Protein AF-A0A2V7YXI2-F1 (afdb_monomer_lite)

Foldseek 3Di:
DDDDDDDDDDDDVPDPPDDDDDCVVVCVVPVDDDPADPVRVVVVVVQVVCVVVVNDPDDDPDPPPPPPDDD

Sequence (71 aa):
GRRPEVFYEDWRTGDQRYYVSDFSKFAAAVGWTPRVNVKQGVSNLYNWLLEFRGLAEGSLEAPVMVEAHAS

Secondary structure (DSSP, 8-state):
-PPPP----PPPTT--S------HHHHHHH-------HHHHHHHHHHHHHHHTT---S-------------

pLDDT: mean 85.4, std 19.35, range [35.69, 98.44]

Structure (mmCIF, N/CA/C/O backbone):
data_AF-A0A2V7YXI2-F1
#
_entry.id   AF-A0A2V7YXI2-F1
#
loop_
_atom_site.group_PDB
_atom_site.id
_atom_site.type_symbol
_atom_site.label_atom_id
_atom_site.label_alt_id
_atom_site.label_comp_id
_atom_site.label_asym_id
_atom_site.label_entity_id
_atom_site.label_seq_id
_atom_site.pdbx_PDB_ins_code
_atom_site.Cartn_x
_atom_site.Cartn_y
_atom_site.Cartn_z
_atom_site.occupancy
_atom_site.B_iso_or_equiv
_atom_site.auth_seq_id
_atom_site.auth_comp_id
_atom_site.auth_asym_id
_atom_site.auth_atom_id
_atom_site.pdbx_PDB_model_num
ATOM 1 N N . GLY A 1 1 ? -8.975 4.426 17.392 1.00 72.69 1 GLY A N 1
ATOM 2 C CA . GLY A 1 1 ? -9.364 3.064 16.960 1.00 72.69 1 GLY A CA 1
ATOM 3 C C . GLY A 1 1 ? -8.793 2.014 17.901 1.00 72.69 1 GLY A C 1
ATOM 4 O O . GLY A 1 1 ? -7.839 2.317 18.607 1.00 72.69 1 GLY A O 1
ATOM 5 N N . ARG A 1 2 ? -9.364 0.803 17.933 1.00 87.38 2 ARG A N 1
ATOM 6 C CA . ARG A 1 2 ? -8.818 -0.352 18.676 1.00 87.38 2 ARG A CA 1
ATOM 7 C C . ARG A 1 2 ? -8.106 -1.294 17.703 1.00 87.38 2 ARG A C 1
ATOM 9 O O . ARG A 1 2 ? -8.51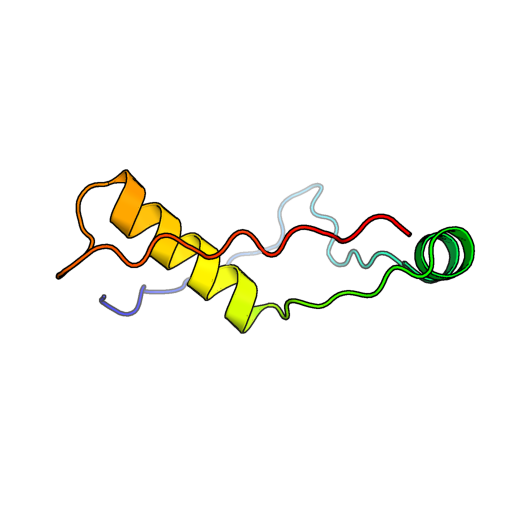8 -1.386 16.549 1.00 87.38 2 ARG A O 1
ATOM 16 N N . ARG A 1 3 ? -7.045 -1.973 18.149 1.00 90.69 3 ARG A N 1
ATOM 17 C CA . ARG A 1 3 ? -6.348 -2.974 17.328 1.00 90.69 3 ARG A CA 1
ATOM 18 C C . ARG A 1 3 ? -7.286 -4.171 17.103 1.00 90.69 3 ARG A C 1
ATOM 20 O O . ARG A 1 3 ? -7.774 -4.698 18.100 1.00 90.69 3 ARG A O 1
ATOM 27 N N . PRO A 1 4 ? -7.551 -4.585 15.853 1.00 92.38 4 PRO A N 1
ATOM 28 C CA . PRO A 1 4 ? -8.367 -5.764 15.600 1.00 92.38 4 PRO A CA 1
ATOM 29 C C . PRO A 1 4 ? -7.613 -7.033 16.007 1.00 92.38 4 PRO A C 1
ATOM 31 O O . PRO A 1 4 ? -6.387 -7.107 15.877 1.00 92.38 4 PRO A O 1
ATOM 34 N N . GLU A 1 5 ? -8.358 -8.028 16.477 1.00 96.75 5 GLU A N 1
ATOM 35 C CA . GLU A 1 5 ? -7.860 -9.399 16.571 1.00 96.75 5 GLU A CA 1
ATOM 36 C C . GLU A 1 5 ? -7.714 -9.977 15.159 1.00 96.75 5 GLU A C 1
ATOM 38 O O . GLU A 1 5 ? -8.533 -9.704 14.279 1.00 96.75 5 GLU A O 1
ATOM 43 N N . VAL A 1 6 ? -6.640 -10.731 14.926 1.00 95.88 6 VAL A N 1
ATOM 44 C CA . VAL A 1 6 ? -6.306 -11.296 13.613 1.00 95.88 6 VAL A CA 1
ATOM 45 C C . VAL A 1 6 ? -6.159 -12.803 13.760 1.00 95.88 6 VAL A C 1
ATOM 47 O O . VAL A 1 6 ? -5.381 -13.266 14.593 1.00 95.88 6 VAL A O 1
ATOM 50 N N . PHE A 1 7 ? -6.879 -13.545 12.922 1.00 96.19 7 PHE A N 1
ATOM 51 C CA . PHE A 1 7 ? -6.836 -15.002 12.840 1.00 96.19 7 PHE A CA 1
ATOM 52 C C . PHE A 1 7 ? -6.398 -15.415 11.434 1.00 96.19 7 PHE A C 1
ATOM 54 O O . PHE A 1 7 ? -6.698 -14.721 10.461 1.00 96.19 7 PHE A O 1
ATOM 61 N N . TYR A 1 8 ? -5.672 -16.527 11.338 1.00 94.31 8 TYR A N 1
ATOM 62 C CA . TYR A 1 8 ? -5.154 -17.060 10.080 1.00 94.31 8 TYR A CA 1
ATOM 63 C C . TYR A 1 8 ? -5.793 -18.417 9.796 1.00 94.31 8 TYR A C 1
ATOM 65 O O . TYR A 1 8 ? -5.949 -19.228 10.706 1.00 94.31 8 TYR A O 1
ATOM 73 N N . GLU A 1 9 ? -6.124 -18.655 8.533 1.00 94.62 9 GLU A N 1
ATOM 74 C CA . GLU A 1 9 ? -6.684 -19.907 8.023 1.00 94.62 9 GLU A CA 1
ATOM 75 C C . GLU A 1 9 ? -5.951 -20.307 6.736 1.00 94.62 9 GLU A C 1
ATOM 77 O O . GLU A 1 9 ? -5.164 -19.528 6.185 1.00 94.62 9 GLU A O 1
ATOM 82 N N . ASP A 1 10 ? -6.204 -21.526 6.260 1.00 95.25 10 ASP A N 1
ATOM 83 C CA . ASP A 1 10 ? -5.644 -22.017 5.004 1.00 95.25 10 ASP A CA 1
ATOM 84 C C . ASP A 1 10 ? -6.174 -21.241 3.785 1.00 95.25 10 ASP A C 1
ATOM 86 O O . ASP A 1 10 ? -7.250 -20.639 3.798 1.00 95.25 10 ASP A O 1
ATOM 90 N N . TRP A 1 11 ? -5.407 -21.281 2.693 1.00 94.00 11 TRP A N 1
ATOM 91 C CA . TRP A 1 11 ? -5.786 -20.678 1.414 1.00 94.00 11 TRP A CA 1
ATOM 92 C C . TRP A 1 11 ? -7.104 -21.247 0.888 1.00 94.00 11 TRP A C 1
ATOM 94 O O . TRP A 1 11 ? -7.330 -22.461 0.925 1.00 94.00 11 TRP A O 1
ATOM 104 N N . ARG A 1 12 ? -7.944 -20.390 0.304 1.00 95.25 12 ARG A N 1
ATOM 105 C CA . ARG A 1 12 ? -9.177 -20.843 -0.340 1.00 95.25 12 ARG A CA 1
ATOM 106 C C . ARG A 1 12 ? -8.863 -21.480 -1.687 1.00 95.25 12 ARG A C 1
ATOM 108 O O . ARG A 1 12 ? -7.892 -21.142 -2.368 1.00 95.25 12 ARG A O 1
ATOM 115 N N . THR A 1 13 ? -9.727 -22.403 -2.104 1.00 96.25 13 THR A N 1
ATOM 116 C CA . THR A 1 13 ? -9.660 -22.946 -3.465 1.00 96.25 13 THR A CA 1
ATOM 117 C C . THR A 1 13 ? -9.882 -21.806 -4.458 1.00 96.25 13 THR A C 1
ATOM 119 O O . THR A 1 13 ? -10.920 -21.152 -4.418 1.00 96.25 13 THR A O 1
ATOM 122 N N . GLY A 1 14 ? -8.908 -21.575 -5.339 1.00 93.19 14 GLY A N 1
ATOM 123 C CA . GLY A 1 14 ? -8.950 -20.503 -6.337 1.00 93.19 14 GLY A CA 1
ATOM 124 C C . GLY A 1 14 ? -8.171 -19.239 -5.965 1.00 93.19 14 GLY A C 1
ATOM 125 O O . GLY A 1 14 ? -8.032 -18.367 -6.821 1.00 93.19 14 GLY A O 1
ATOM 126 N N . ASP A 1 15 ? -7.611 -19.141 -4.754 1.00 94.94 15 ASP A N 1
ATOM 127 C CA . ASP A 1 15 ? -6.762 -18.003 -4.400 1.00 94.94 15 ASP A CA 1
ATOM 128 C C . ASP A 1 15 ? -5.470 -18.005 -5.227 1.00 94.94 15 ASP A C 1
ATOM 130 O O . ASP A 1 15 ? -4.671 -18.949 -5.206 1.00 94.94 15 ASP A O 1
ATOM 134 N N . GLN A 1 16 ? -5.214 -16.893 -5.915 1.00 94.94 16 GLN A N 1
ATOM 135 C CA . GLN A 1 16 ? -3.897 -16.622 -6.468 1.00 94.94 16 GLN A CA 1
ATOM 136 C C . GLN A 1 16 ? -2.969 -16.168 -5.333 1.00 94.94 16 GLN A C 1
ATOM 138 O O . GLN A 1 16 ? -3.071 -15.043 -4.851 1.00 94.94 16 GLN A O 1
ATOM 143 N N . ARG A 1 17 ? -2.033 -17.036 -4.922 1.00 92.62 17 ARG A N 1
ATOM 144 C CA . ARG A 1 17 ? -1.127 -16.783 -3.779 1.00 92.62 17 ARG A CA 1
ATOM 145 C C . ARG A 1 17 ? -0.302 -15.504 -3.908 1.00 92.62 17 ARG A C 1
ATOM 147 O O . ARG A 1 17 ? -0.025 -14.850 -2.909 1.00 92.62 17 ARG A O 1
ATOM 154 N N . TYR A 1 18 ? 0.099 -15.166 -5.132 1.00 94.19 18 TYR A N 1
ATOM 155 C CA . TYR A 1 18 ? 0.874 -13.968 -5.425 1.00 94.19 18 TYR A CA 1
ATOM 156 C C . TYR A 1 18 ? 0.446 -13.365 -6.756 1.00 94.19 18 TYR A C 1
ATOM 158 O O . TYR A 1 18 ? 0.358 -14.060 -7.772 1.00 94.19 18 TYR A O 1
ATOM 166 N N . TYR A 1 19 ? 0.244 -12.054 -6.742 1.00 95.00 19 TYR A N 1
ATOM 167 C CA . TYR A 1 19 ? 0.021 -11.238 -7.922 1.00 95.00 19 TYR A CA 1
ATOM 168 C C . TYR A 1 19 ? 0.785 -9.925 -7.763 1.00 95.00 19 TYR A C 1
ATOM 170 O O . TYR A 1 19 ? 0.659 -9.247 -6.743 1.00 95.00 19 TYR A O 1
ATOM 178 N N . VAL A 1 20 ? 1.575 -9.572 -8.774 1.00 96.56 20 VAL A N 1
ATOM 179 C CA . VAL A 1 20 ? 2.283 -8.293 -8.856 1.00 96.56 20 VAL A CA 1
ATOM 180 C C . VAL A 1 20 ? 2.211 -7.821 -10.302 1.00 96.56 20 VAL A C 1
ATOM 182 O O . VAL A 1 20 ? 2.564 -8.565 -11.216 1.00 96.56 20 VAL A O 1
ATOM 185 N N . SER A 1 21 ? 1.754 -6.590 -10.518 1.00 95.25 21 SER A N 1
ATOM 186 C CA . SER A 1 21 ? 1.768 -5.969 -11.843 1.00 95.25 21 SER A CA 1
ATOM 187 C C . SER A 1 21 ? 3.131 -5.332 -12.106 1.00 95.25 21 SER A C 1
ATOM 189 O O . SER A 1 21 ? 3.546 -4.436 -11.370 1.00 95.25 21 SER A O 1
ATOM 191 N N . ASP A 1 22 ? 3.797 -5.735 -13.186 1.00 97.00 22 ASP A N 1
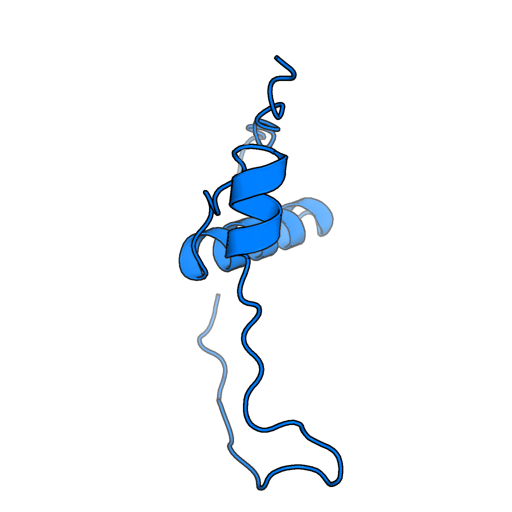ATOM 192 C CA . ASP A 1 22 ? 4.885 -4.942 -13.759 1.00 97.00 22 ASP A CA 1
ATOM 193 C C . ASP A 1 22 ? 4.291 -3.733 -14.497 1.00 97.00 22 ASP A C 1
ATOM 195 O O . ASP A 1 22 ? 3.678 -3.862 -15.560 1.00 97.00 22 ASP A O 1
ATOM 199 N N . PHE A 1 23 ? 4.456 -2.545 -13.916 1.00 96.88 23 PHE A N 1
ATOM 200 C CA . PHE A 1 23 ? 3.943 -1.294 -14.473 1.00 96.88 23 PHE A CA 1
ATOM 201 C C . PHE A 1 23 ? 4.917 -0.615 -15.449 1.00 96.88 23 PHE A C 1
ATOM 203 O O . PHE A 1 23 ? 4.605 0.469 -15.944 1.00 96.88 23 PHE A O 1
ATOM 210 N N . SER A 1 24 ? 6.063 -1.228 -15.775 1.00 98.06 24 SER A N 1
ATOM 211 C CA . SER A 1 24 ? 7.111 -0.606 -16.602 1.00 98.06 24 SER A CA 1
ATOM 212 C C . SER A 1 24 ? 6.608 -0.186 -17.984 1.00 98.06 24 SER A C 1
ATOM 214 O O . SER A 1 24 ? 6.951 0.890 -18.465 1.00 98.06 24 SER A O 1
ATOM 216 N N . LYS A 1 25 ? 5.736 -0.989 -18.613 1.00 98.00 25 LYS A N 1
ATOM 217 C CA . LYS A 1 25 ? 5.135 -0.646 -19.917 1.00 98.00 25 LYS A CA 1
ATOM 218 C C . LYS A 1 25 ? 4.260 0.603 -19.843 1.00 98.00 25 LYS A C 1
ATOM 220 O O . LYS A 1 25 ? 4.322 1.447 -20.728 1.00 98.00 25 LYS A O 1
ATOM 225 N N . PHE A 1 26 ? 3.453 0.716 -18.790 1.00 97.94 26 PHE A N 1
ATOM 226 C CA . PHE A 1 26 ? 2.592 1.876 -18.586 1.00 97.94 26 PHE A CA 1
ATOM 227 C C . PHE A 1 26 ? 3.424 3.115 -18.242 1.00 97.94 26 PHE A C 1
ATOM 229 O O . PHE A 1 26 ? 3.237 4.166 -18.846 1.00 97.94 26 PHE A O 1
ATOM 236 N N . ALA A 1 27 ? 4.416 2.966 -17.361 1.00 98.12 27 ALA A N 1
ATOM 237 C CA . ALA A 1 27 ? 5.361 4.028 -17.034 1.00 98.12 27 ALA A CA 1
ATOM 238 C C . ALA A 1 27 ? 6.101 4.551 -18.275 1.00 98.12 27 ALA A C 1
ATOM 240 O O . ALA A 1 27 ? 6.195 5.758 -18.461 1.00 98.12 27 ALA A O 1
ATOM 241 N N . ALA A 1 28 ? 6.570 3.666 -19.159 1.00 98.38 28 ALA A N 1
ATOM 242 C CA . ALA A 1 28 ? 7.231 4.063 -20.401 1.00 98.38 28 ALA A CA 1
ATOM 243 C C . ALA A 1 28 ? 6.288 4.789 -21.375 1.00 98.38 28 ALA A C 1
ATOM 245 O O . ALA A 1 28 ? 6.721 5.693 -22.082 1.00 98.38 28 ALA A O 1
ATOM 246 N N . ALA A 1 29 ? 5.009 4.402 -21.415 1.00 98.44 29 ALA A N 1
ATOM 247 C CA . ALA A 1 29 ? 4.033 4.978 -22.334 1.00 98.44 29 ALA A CA 1
ATOM 248 C C . ALA A 1 29 ? 3.573 6.387 -21.929 1.00 98.44 29 ALA A C 1
ATOM 250 O O . ALA A 1 29 ? 3.315 7.206 -22.807 1.00 98.44 29 ALA A O 1
ATOM 251 N N . VAL A 1 30 ? 3.434 6.662 -20.626 1.00 98.06 30 VAL A N 1
ATOM 252 C CA . VAL A 1 30 ? 2.810 7.911 -20.141 1.00 98.06 30 VAL A CA 1
ATOM 253 C C . VAL A 1 30 ? 3.619 8.653 -19.071 1.00 98.06 30 VAL A C 1
ATOM 255 O O . VAL A 1 30 ? 3.129 9.609 -18.481 1.00 98.06 30 VAL A O 1
ATOM 258 N N . GLY A 1 31 ? 4.832 8.198 -18.752 1.00 97.69 31 GLY A N 1
ATOM 259 C CA . GLY A 1 31 ? 5.670 8.788 -17.698 1.00 97.69 31 GLY A CA 1
ATOM 260 C C . GLY A 1 31 ? 5.141 8.578 -16.273 1.00 97.69 31 GLY A C 1
ATOM 261 O O . GLY A 1 31 ? 5.657 9.165 -15.321 1.00 97.69 31 GLY A O 1
ATOM 262 N N . TRP A 1 32 ? 4.107 7.752 -16.096 1.00 97.75 32 TRP A N 1
ATOM 263 C CA . TRP A 1 32 ? 3.472 7.548 -14.798 1.00 97.75 32 TRP A CA 1
ATOM 264 C C . TRP A 1 32 ? 4.353 6.729 -13.850 1.00 97.75 32 TRP A C 1
ATOM 266 O O . TRP A 1 32 ? 4.975 5.741 -14.236 1.00 97.75 32 TRP A O 1
ATOM 276 N N . THR A 1 33 ? 4.345 7.105 -12.570 1.00 97.12 33 THR A N 1
ATOM 277 C CA . THR A 1 33 ? 4.991 6.360 -11.481 1.00 97.12 33 THR A CA 1
ATOM 278 C C . THR A 1 33 ? 4.097 6.364 -10.239 1.00 97.12 33 THR A C 1
ATOM 280 O O . THR A 1 33 ? 3.381 7.345 -10.011 1.00 97.12 33 THR A O 1
ATOM 283 N N . PRO A 1 34 ? 4.114 5.307 -9.404 1.00 95.50 34 PRO A N 1
ATOM 284 C CA . PRO A 1 34 ? 3.329 5.291 -8.176 1.00 95.50 34 PRO A CA 1
ATOM 285 C C . PRO A 1 34 ? 3.830 6.375 -7.214 1.00 95.50 34 PRO A C 1
ATOM 287 O O . PRO A 1 34 ? 5.010 6.433 -6.874 1.00 95.50 34 PRO A O 1
ATOM 290 N N . ARG A 1 35 ? 2.918 7.237 -6.756 1.00 97.38 35 ARG A N 1
ATOM 291 C CA . ARG A 1 35 ? 3.226 8.342 -5.825 1.00 97.38 35 ARG A CA 1
ATOM 292 C C . ARG A 1 35 ? 2.773 8.070 -4.392 1.00 97.38 35 ARG A C 1
ATOM 294 O O . ARG A 1 35 ? 3.208 8.748 -3.469 1.00 97.38 35 ARG A O 1
ATOM 301 N N . VAL A 1 36 ? 1.906 7.078 -4.208 1.00 96.88 36 VAL A N 1
ATOM 302 C CA . VAL A 1 36 ? 1.283 6.733 -2.928 1.00 96.88 36 VAL A CA 1
ATOM 303 C C . VAL A 1 36 ? 1.712 5.321 -2.546 1.00 96.88 36 VAL A C 1
ATOM 305 O O . VAL A 1 36 ? 1.457 4.370 -3.279 1.00 96.88 36 VAL A O 1
ATOM 308 N N . ASN A 1 37 ? 2.379 5.181 -1.400 1.00 97.06 37 ASN A N 1
ATOM 309 C CA . ASN A 1 37 ? 2.729 3.871 -0.849 1.00 97.06 37 ASN A CA 1
ATOM 310 C C . ASN A 1 37 ? 1.546 3.251 -0.081 1.00 97.06 37 ASN A C 1
ATOM 312 O O . ASN A 1 37 ? 0.567 3.929 0.228 1.00 97.06 37 ASN A O 1
ATOM 316 N N . VAL A 1 38 ? 1.665 1.969 0.283 1.00 96.62 38 VAL A N 1
ATOM 317 C CA . VAL A 1 38 ? 0.596 1.210 0.960 1.00 96.62 38 VAL A CA 1
ATOM 318 C C . VAL A 1 38 ? 0.122 1.890 2.244 1.00 96.62 38 VAL A C 1
ATOM 320 O O . VAL A 1 38 ? -1.079 2.059 2.438 1.00 96.62 38 VAL A O 1
ATOM 323 N N . LYS A 1 39 ? 1.047 2.323 3.111 1.00 96.94 39 LYS A N 1
ATOM 324 C CA . LYS A 1 39 ? 0.695 2.960 4.387 1.00 96.94 39 LYS A CA 1
ATOM 325 C C . LYS A 1 39 ? -0.096 4.248 4.158 1.00 96.94 39 LYS A C 1
ATOM 327 O O . LYS A 1 39 ? -1.121 4.445 4.798 1.00 96.94 39 LYS A O 1
ATOM 332 N N . GLN A 1 40 ? 0.353 5.091 3.228 1.00 97.94 40 GLN A N 1
ATOM 333 C CA . GLN A 1 40 ? -0.346 6.327 2.887 1.00 97.94 40 GLN A CA 1
ATOM 334 C C . GLN A 1 40 ? -1.726 6.046 2.282 1.00 97.94 40 GLN A C 1
ATOM 336 O O . GLN A 1 40 ? -2.701 6.676 2.679 1.00 97.94 40 GLN A O 1
ATOM 341 N N . GLY A 1 41 ? -1.825 5.084 1.361 1.00 97.69 41 GLY A N 1
ATOM 342 C CA . GLY A 1 41 ? -3.090 4.720 0.721 1.00 97.69 41 GLY A CA 1
ATOM 343 C C . GLY A 1 41 ? -4.133 4.217 1.721 1.00 97.69 41 GLY A C 1
ATOM 344 O O . GLY A 1 41 ? -5.273 4.676 1.698 1.00 97.69 41 GLY A O 1
ATOM 345 N N . VAL A 1 42 ? -3.733 3.338 2.647 1.00 96.81 42 VAL A N 1
ATOM 346 C CA . VAL A 1 42 ? -4.616 2.839 3.715 1.00 96.81 42 VAL A CA 1
ATOM 347 C C . VAL A 1 42 ? -5.058 3.973 4.646 1.00 96.81 42 VAL A C 1
ATOM 349 O O . VAL A 1 42 ? -6.239 4.050 4.980 1.00 96.81 42 VAL A O 1
ATOM 352 N N . SER A 1 43 ? -4.155 4.885 5.023 1.00 95.94 43 SER A N 1
ATOM 353 C CA . SER A 1 43 ? -4.508 6.060 5.834 1.00 95.94 43 SER A CA 1
ATOM 354 C C . SER A 1 43 ? -5.494 6.990 5.121 1.00 95.94 43 SER A C 1
ATOM 356 O O . SER A 1 43 ? -6.463 7.430 5.735 1.00 95.94 43 SER A O 1
ATOM 358 N N . ASN A 1 44 ? -5.290 7.256 3.827 1.00 97.00 44 ASN A N 1
ATOM 359 C CA . ASN A 1 44 ? -6.200 8.081 3.028 1.00 97.00 44 ASN A CA 1
ATOM 360 C C . ASN A 1 44 ? -7.603 7.465 2.981 1.00 97.00 44 ASN A C 1
ATOM 362 O O . ASN A 1 44 ? -8.587 8.163 3.214 1.00 97.00 44 ASN A O 1
ATOM 366 N N . LEU A 1 45 ? -7.690 6.152 2.735 1.00 96.62 45 LEU A N 1
ATOM 367 C CA . LEU A 1 45 ? -8.962 5.430 2.723 1.00 96.62 45 LEU A CA 1
ATOM 368 C C . LEU A 1 45 ? -9.661 5.487 4.087 1.00 96.62 45 LEU A C 1
ATOM 370 O O . LEU A 1 45 ? -10.868 5.711 4.151 1.00 96.62 45 LEU A O 1
ATOM 374 N N . TYR A 1 46 ? -8.915 5.297 5.176 1.00 93.88 46 TYR A N 1
ATOM 375 C CA . TYR A 1 46 ? -9.460 5.372 6.530 1.00 93.88 46 TYR A CA 1
ATOM 376 C C . TYR A 1 46 ? -10.036 6.759 6.839 1.00 93.88 46 TYR A C 1
ATOM 378 O O . TYR A 1 46 ? -11.165 6.858 7.315 1.00 93.88 46 TYR A O 1
ATOM 386 N N . ASN A 1 47 ? -9.297 7.823 6.519 1.00 94.50 47 ASN A N 1
ATOM 387 C CA . ASN A 1 47 ? -9.755 9.193 6.744 1.00 94.50 47 ASN A CA 1
ATOM 388 C C . ASN A 1 47 ? -11.001 9.515 5.911 1.00 94.50 47 ASN A C 1
ATOM 390 O O . ASN A 1 47 ? -11.967 10.049 6.451 1.00 94.50 47 ASN A O 1
ATOM 394 N N . TRP A 1 48 ? -11.021 9.106 4.637 1.00 96.19 48 TRP A N 1
A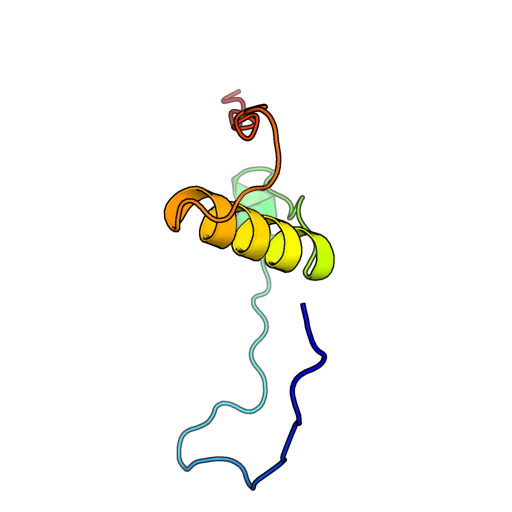TOM 395 C CA . TRP A 1 48 ? -12.202 9.248 3.785 1.00 96.19 48 TRP A CA 1
ATOM 396 C C . TRP A 1 48 ? -13.422 8.517 4.367 1.00 96.19 48 TRP A C 1
ATOM 398 O O . TRP A 1 48 ? -14.522 9.064 4.376 1.00 96.19 48 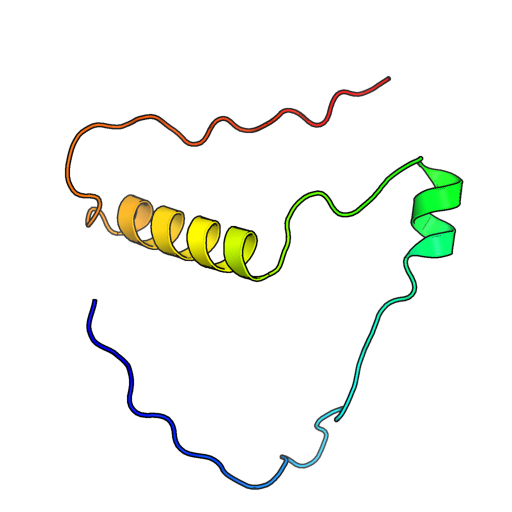TRP A O 1
ATOM 408 N N . LEU A 1 49 ? -13.246 7.308 4.915 1.00 95.75 49 LEU A N 1
ATOM 409 C CA . LEU A 1 49 ? -14.334 6.578 5.573 1.00 95.75 49 LEU A CA 1
ATOM 410 C C . LEU A 1 49 ? -14.847 7.295 6.827 1.00 95.75 49 LEU A C 1
ATOM 412 O O . LEU A 1 49 ? -16.052 7.284 7.066 1.00 95.75 49 LEU A O 1
ATOM 416 N N . LEU A 1 50 ? -13.970 7.904 7.629 1.00 93.75 50 LEU A N 1
ATOM 417 C CA . LEU A 1 50 ? -14.397 8.686 8.791 1.00 93.75 50 LEU A CA 1
ATOM 418 C C . LEU A 1 50 ? -15.222 9.899 8.365 1.00 93.75 50 LEU A C 1
ATOM 420 O O . LEU A 1 50 ? -16.310 10.105 8.899 1.00 93.75 50 LEU A O 1
ATOM 424 N N . GLU A 1 51 ? -14.741 10.656 7.383 1.00 94.88 51 GLU A N 1
ATOM 425 C CA . GLU A 1 51 ? -15.445 11.818 6.839 1.00 94.88 51 GLU A CA 1
ATOM 426 C C . GLU A 1 51 ? -16.810 11.419 6.266 1.00 94.88 51 GLU A C 1
ATOM 428 O O . GLU A 1 51 ? -17.840 11.951 6.679 1.00 94.88 51 GLU A O 1
ATOM 433 N N . PHE A 1 52 ? -16.839 10.401 5.402 1.00 95.31 52 PHE A N 1
ATOM 434 C CA . PHE A 1 52 ? -18.062 9.904 4.771 1.00 95.31 52 PHE A CA 1
ATOM 435 C C . PHE A 1 52 ? -19.102 9.397 5.783 1.00 95.31 52 PHE A C 1
ATOM 437 O O . PHE A 1 52 ? -20.305 9.433 5.526 1.00 95.31 52 PHE A O 1
ATOM 444 N N . ARG A 1 53 ? -18.657 8.913 6.948 1.00 94.12 53 ARG A N 1
ATOM 445 C CA . ARG A 1 53 ? -19.531 8.444 8.035 1.00 94.12 53 ARG A CA 1
ATOM 446 C C . ARG A 1 53 ? -19.888 9.537 9.047 1.00 94.12 53 ARG A C 1
ATOM 448 O O . ARG A 1 53 ? -20.606 9.232 9.996 1.00 94.12 53 ARG A O 1
ATOM 455 N N . GLY A 1 54 ? -19.407 10.770 8.875 1.00 93.25 54 GLY A N 1
ATOM 456 C CA . GLY A 1 54 ? -19.608 11.857 9.840 1.00 93.25 54 GLY A CA 1
ATOM 457 C C . GLY A 1 54 ? -18.876 11.634 11.169 1.00 93.25 54 GLY A C 1
ATOM 458 O O . GLY A 1 54 ? -19.306 12.131 12.204 1.00 93.25 54 GLY A O 1
ATOM 459 N N . LEU A 1 55 ? -17.796 10.851 11.148 1.00 89.81 55 LEU A N 1
ATOM 460 C CA . LEU A 1 55 ? -16.968 10.484 12.302 1.00 89.81 55 LEU A CA 1
ATOM 461 C C . LEU A 1 55 ? -15.619 11.220 12.316 1.00 89.81 55 LEU A C 1
ATOM 463 O O . LEU A 1 55 ? -14.743 10.880 13.108 1.00 89.81 55 LEU A O 1
ATOM 467 N N . ALA A 1 56 ? -15.418 12.188 11.418 1.00 84.69 56 ALA A N 1
ATOM 468 C CA . ALA A 1 56 ? -14.233 13.033 11.431 1.00 84.69 56 ALA A CA 1
ATOM 469 C C . ALA A 1 56 ? -14.280 13.979 12.645 1.00 84.69 56 ALA A C 1
ATOM 471 O O . ALA A 1 56 ? -15.235 14.735 12.819 1.00 84.69 56 ALA A O 1
ATOM 472 N N . GLU A 1 57 ? -13.252 13.944 13.494 1.00 74.25 57 GLU A N 1
ATOM 473 C CA . GLU A 1 57 ? -13.110 14.890 14.603 1.00 74.25 57 GLU A CA 1
ATOM 474 C C . GLU A 1 57 ? -12.508 16.209 14.084 1.00 74.25 57 GLU A C 1
ATOM 476 O O . GLU A 1 57 ? -11.346 16.229 13.700 1.00 74.25 57 GLU A O 1
ATOM 481 N N . GLY A 1 58 ? -13.281 17.306 14.095 1.00 61.38 58 GLY A N 1
ATOM 482 C CA . GLY A 1 58 ? -12.777 18.691 14.024 1.00 61.38 58 GLY A CA 1
ATOM 483 C C . GLY A 1 58 ? -12.245 19.206 12.669 1.00 61.38 58 GLY A C 1
ATOM 484 O O . GLY A 1 58 ? -11.208 18.776 12.193 1.00 61.38 58 GLY A O 1
ATOM 485 N N . SER A 1 59 ? -12.961 20.205 12.129 1.00 46.38 59 SER A N 1
ATOM 486 C CA . SER A 1 59 ? -12.708 21.099 10.972 1.00 46.38 59 SER A CA 1
ATOM 487 C C . SER A 1 59 ? -12.066 20.528 9.697 1.00 46.38 59 SER A C 1
ATOM 489 O O . SER A 1 59 ? -10.869 20.276 9.617 1.00 46.38 59 SER A O 1
ATOM 4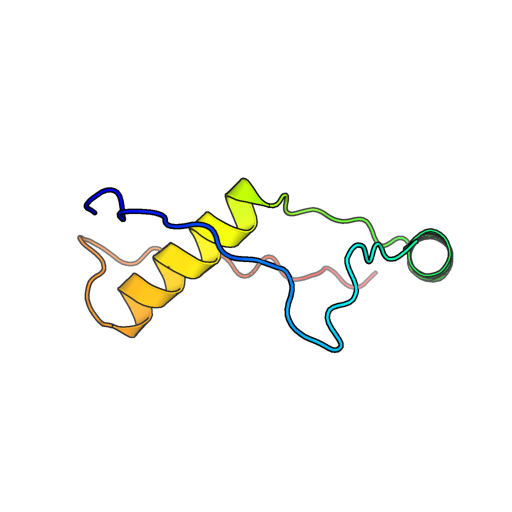91 N N . LEU A 1 60 ? -12.917 20.493 8.670 1.00 54.78 60 LEU A N 1
ATOM 492 C CA . LEU A 1 60 ? -12.672 20.310 7.243 1.00 54.78 60 LEU A CA 1
ATOM 493 C C . LEU A 1 60 ? -11.444 21.087 6.730 1.00 54.78 60 LEU A C 1
ATOM 495 O O . LEU A 1 60 ? -11.536 22.275 6.439 1.00 54.78 60 LEU A O 1
ATOM 499 N N . GLU A 1 61 ? -10.337 20.394 6.510 1.00 50.53 61 GLU A N 1
ATOM 500 C CA . GLU A 1 61 ? -9.502 20.666 5.341 1.00 50.53 61 GLU A CA 1
ATOM 501 C C . GLU A 1 61 ? -9.825 19.533 4.371 1.00 50.53 61 GLU A C 1
ATOM 503 O O . GLU A 1 61 ? -9.470 18.375 4.609 1.00 50.53 61 GLU A O 1
ATOM 508 N N . ALA A 1 62 ? -10.608 19.851 3.338 1.00 53.91 62 ALA A N 1
ATOM 509 C CA . ALA A 1 62 ? -10.944 18.904 2.285 1.00 53.91 62 ALA A CA 1
ATOM 510 C C . ALA A 1 62 ? -9.650 18.264 1.755 1.00 53.91 62 ALA A C 1
ATOM 512 O O . ALA A 1 62 ? -8.631 18.958 1.650 1.00 53.91 62 ALA A O 1
ATOM 513 N N . PRO A 1 63 ? -9.649 16.968 1.399 1.00 48.94 63 PRO A N 1
ATOM 514 C CA . PRO A 1 63 ? -8.488 16.381 0.759 1.00 48.94 63 PRO A CA 1
ATOM 515 C C . PRO A 1 63 ? -8.177 17.214 -0.483 1.00 48.94 63 PRO A C 1
ATOM 517 O O . PRO A 1 63 ? -9.004 17.321 -1.389 1.00 48.94 63 PRO A O 1
ATOM 520 N N . VAL A 1 64 ? -6.992 17.831 -0.506 1.00 51.91 64 VAL A N 1
ATOM 521 C CA . VAL A 1 64 ? -6.459 18.451 -1.715 1.00 51.91 64 VAL A CA 1
ATOM 522 C C . VAL A 1 64 ? -6.379 17.328 -2.737 1.00 51.91 64 VAL A C 1
ATOM 524 O O . VAL A 1 64 ? -5.491 16.474 -2.688 1.00 51.91 64 VAL A O 1
ATOM 527 N N . MET A 1 65 ? -7.366 17.300 -3.628 1.00 44.09 65 MET A N 1
ATOM 528 C CA . MET A 1 65 ? -7.312 16.549 -4.863 1.00 44.09 65 MET A CA 1
ATOM 529 C C . MET A 1 65 ? -6.112 17.109 -5.608 1.00 44.09 65 MET A C 1
ATOM 531 O O . MET A 1 65 ? -6.182 18.186 -6.192 1.00 44.09 65 MET A O 1
ATOM 535 N N . VAL A 1 66 ? -4.974 16.424 -5.505 1.00 50.31 66 VAL A N 1
ATOM 536 C CA . VAL A 1 66 ? -3.816 16.737 -6.332 1.00 50.31 66 VAL A CA 1
ATOM 537 C C . VAL A 1 66 ? -4.266 16.452 -7.754 1.00 50.31 66 VAL A C 1
ATOM 539 O O . VAL A 1 66 ? -4.379 15.290 -8.149 1.00 50.31 66 VAL A O 1
ATOM 542 N N . GLU A 1 67 ? -4.605 17.510 -8.488 1.00 45.31 67 GLU A N 1
ATOM 543 C CA . GLU A 1 67 ? -4.874 17.408 -9.909 1.00 45.31 67 GLU A CA 1
ATOM 544 C C . GLU A 1 67 ? -3.653 16.756 -10.551 1.00 45.31 67 GLU A C 1
ATOM 546 O O . GLU A 1 67 ? -2.518 17.231 -10.437 1.00 45.31 67 GLU A O 1
ATOM 551 N N . ALA A 1 68 ? -3.882 15.608 -11.184 1.00 43.47 68 ALA A N 1
ATOM 552 C CA . ALA A 1 68 ? -2.916 15.04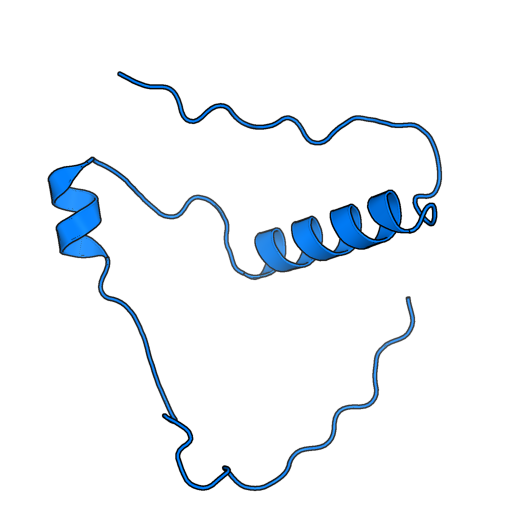0 -12.096 1.00 43.47 68 ALA A CA 1
ATOM 553 C C . ALA A 1 68 ? -2.780 16.042 -13.247 1.00 43.47 68 ALA A C 1
ATOM 555 O O . ALA A 1 68 ? -3.616 16.078 -14.147 1.00 43.47 68 ALA A O 1
ATOM 556 N N . HIS A 1 69 ? -1.768 16.905 -13.156 1.00 35.69 69 HIS A N 1
ATOM 557 C CA . HIS A 1 69 ? -1.399 17.836 -14.206 1.00 35.69 69 HIS A CA 1
ATOM 558 C C . HIS A 1 69 ? -1.279 17.083 -15.531 1.00 35.69 69 HIS A C 1
ATOM 560 O O . HIS A 1 69 ? -0.422 16.215 -15.696 1.00 35.69 69 HIS A O 1
ATOM 566 N N . ALA A 1 70 ? -2.151 17.446 -16.468 1.00 40.59 70 ALA A N 1
ATOM 567 C CA . ALA A 1 70 ? -1.939 17.225 -17.881 1.00 40.59 70 ALA A CA 1
ATOM 568 C C . ALA A 1 70 ? -0.882 18.226 -18.372 1.00 40.59 70 ALA A C 1
ATOM 570 O O . ALA A 1 70 ? -1.137 19.431 -18.412 1.00 40.59 70 ALA A O 1
ATOM 571 N N . SER A 1 71 ? 0.299 17.728 -18.732 1.00 41.38 71 SER A N 1
ATOM 572 C CA . SER A 1 71 ? 1.131 18.189 -19.856 1.00 41.38 71 SER A CA 1
ATOM 573 C C . SER A 1 71 ? 2.252 17.192 -20.089 1.00 41.38 71 SER A C 1
ATOM 575 O O . SER A 1 71 ? 2.913 16.825 -19.093 1.00 41.38 71 SER A O 1
#

Radius of gyration: 18.02 Å; chains: 1; bounding box: 27×44×41 Å